Protein AF-A0A2W4CDC0-F1 (afdb_monomer_lite)

Sequence (96 aa):
MQSEDFFTDEQVRDLFMKGLEWIGRIVRGISYFVIALLLIRINSYGLPNATYLAIAIGLLGSGSSSARVAQLSIAILLLMAVLPLNMIGAVKVAMR

Foldseek 3Di:
DDDDPPDDPVNVVVVVVVVVVLVVLLVQLVVLLVLQLVLLVLQPPPDVCSNVLSNVLSVLRSDPVSVVVSVVSSVVSVVRSVDPVVVVVVVVVVVD

Radius of gyration: 21.88 Å; chains: 1; bounding box: 42×20×82 Å

Organism: NCBI:txid484088

pLDDT: mean 73.07, std 8.98, range [42.75, 84.31]

Structure (mmCIF, N/CA/C/O backbone):
data_AF-A0A2W4CDC0-F1
#
_entry.id   AF-A0A2W4CDC0-F1
#
loop_
_atom_site.group_PDB
_atom_site.id
_atom_site.type_symbol
_atom_site.label_atom_id
_atom_site.label_alt_id
_atom_site.label_comp_id
_atom_site.label_asym_id
_atom_site.label_entity_id
_atom_site.label_seq_id
_atom_site.pdbx_PDB_ins_code
_atom_site.Cartn_x
_atom_site.Cartn_y
_atom_site.Cartn_z
_atom_site.occupancy
_atom_site.B_iso_or_equiv
_atom_site.auth_seq_id
_atom_site.auth_comp_id
_atom_site.auth_asym_id
_atom_site.auth_atom_id
_atom_site.pdbx_PDB_model_num
ATOM 1 N N . MET A 1 1 ? 25.257 5.155 -47.865 1.00 42.75 1 MET A N 1
ATOM 2 C CA . MET A 1 1 ? 24.438 5.917 -46.902 1.00 42.75 1 MET A CA 1
ATOM 3 C C . MET A 1 1 ? 23.924 4.882 -45.916 1.00 42.75 1 MET A C 1
ATOM 5 O O . MET A 1 1 ? 23.170 4.014 -46.323 1.00 42.75 1 MET A O 1
ATOM 9 N N . GLN A 1 2 ? 24.537 4.830 -44.732 1.00 48.94 2 GLN A N 1
ATOM 10 C CA . GLN A 1 2 ? 24.441 3.735 -43.765 1.00 48.94 2 GLN A CA 1
ATOM 11 C C . GLN A 1 2 ? 23.448 4.150 -42.681 1.00 48.94 2 GLN A C 1
ATOM 13 O O . GLN A 1 2 ? 23.780 4.895 -41.766 1.00 48.94 2 GLN A O 1
ATOM 18 N N . SER A 1 3 ? 22.210 3.721 -42.845 1.00 63.00 3 SER A N 1
ATOM 19 C CA . SER A 1 3 ? 21.139 3.881 -41.872 1.00 63.00 3 SER A CA 1
ATOM 20 C C . SER A 1 3 ? 20.328 2.603 -41.964 1.00 63.00 3 SER A C 1
ATOM 22 O O . SER A 1 3 ? 19.730 2.422 -43.017 1.00 63.00 3 SER A O 1
ATOM 24 N N . GLU A 1 4 ? 20.403 1.720 -40.954 1.00 54.19 4 GLU A N 1
ATOM 25 C CA . GLU A 1 4 ? 19.300 0.819 -40.533 1.00 54.19 4 GLU A CA 1
ATOM 26 C C . GLU A 1 4 ? 19.635 -0.251 -39.469 1.00 54.19 4 GLU A C 1
ATOM 28 O O . GLU A 1 4 ? 18.705 -0.860 -38.964 1.00 54.19 4 GLU A O 1
ATOM 33 N N . ASP A 1 5 ? 20.871 -0.387 -38.969 1.00 59.94 5 ASP A N 1
ATOM 34 C CA . ASP A 1 5 ? 21.168 -1.287 -37.823 1.00 59.94 5 ASP A CA 1
ATOM 35 C C . ASP A 1 5 ? 21.340 -0.530 -36.490 1.00 59.94 5 ASP A C 1
ATOM 37 O O . ASP A 1 5 ? 22.297 -0.731 -35.743 1.00 59.94 5 ASP A O 1
ATOM 41 N N . PHE A 1 6 ? 20.447 0.421 -36.194 1.00 61.19 6 PHE A N 1
ATOM 42 C CA . PHE A 1 6 ? 20.598 1.303 -35.022 1.00 61.19 6 PHE A CA 1
ATOM 43 C C . PHE A 1 6 ? 20.095 0.689 -33.698 1.00 61.19 6 PHE A C 1
ATOM 45 O O . PHE A 1 6 ? 20.370 1.236 -32.634 1.00 61.19 6 PHE A O 1
ATOM 52 N N . PHE A 1 7 ? 19.410 -0.461 -33.742 1.00 63.88 7 PHE A N 1
ATOM 53 C CA . PHE A 1 7 ? 19.050 -1.263 -32.568 1.00 63.88 7 PHE A CA 1
ATOM 54 C C . PHE A 1 7 ? 19.293 -2.743 -32.867 1.00 63.88 7 PHE A C 1
ATOM 56 O O . PHE A 1 7 ? 18.622 -3.328 -33.709 1.00 63.88 7 PHE A O 1
ATOM 63 N N . THR A 1 8 ? 20.254 -3.358 -32.181 1.00 78.81 8 THR A N 1
ATOM 64 C CA . THR A 1 8 ? 20.524 -4.800 -32.300 1.00 78.81 8 THR A CA 1
ATOM 65 C C . THR A 1 8 ? 19.405 -5.592 -31.614 1.00 78.81 8 THR A C 1
ATOM 67 O O . THR A 1 8 ? 18.919 -5.163 -30.566 1.00 78.81 8 THR A O 1
ATOM 70 N N . ASP A 1 9 ? 19.028 -6.768 -32.129 1.00 80.00 9 ASP A N 1
ATOM 71 C CA . ASP A 1 9 ? 17.986 -7.629 -31.528 1.00 80.00 9 ASP A CA 1
ATOM 72 C C . ASP A 1 9 ? 18.226 -7.912 -30.033 1.00 80.00 9 ASP A C 1
ATOM 74 O O . ASP A 1 9 ? 17.288 -8.013 -29.239 1.00 80.00 9 ASP A O 1
ATOM 78 N N . GLU A 1 10 ? 19.493 -7.971 -29.614 1.00 81.12 10 GLU A N 1
ATOM 79 C CA . GLU A 1 10 ? 19.875 -8.097 -28.206 1.00 81.12 10 GLU A CA 1
ATOM 80 C C . GLU A 1 10 ? 19.475 -6.882 -27.356 1.00 81.12 10 GLU A C 1
ATOM 82 O O . GLU A 1 10 ? 19.006 -7.058 -26.232 1.00 81.12 10 GLU A O 1
ATOM 87 N N . GLN A 1 11 ? 19.594 -5.658 -27.881 1.00 78.75 11 GLN A N 1
ATOM 88 C CA . GLN A 1 11 ? 19.177 -4.438 -27.181 1.00 78.75 11 GLN A CA 1
ATOM 89 C C . GLN A 1 11 ? 17.657 -4.376 -27.034 1.00 78.75 11 GLN A C 1
ATOM 91 O O . GLN A 1 11 ? 17.153 -4.008 -25.973 1.00 78.75 11 GLN A O 1
ATOM 96 N N . VAL A 1 12 ? 16.921 -4.779 -28.075 1.00 81.56 12 VAL A N 1
ATOM 97 C CA . VAL A 1 12 ? 15.455 -4.876 -28.024 1.00 81.56 12 VAL A CA 1
ATOM 98 C C . VAL A 1 12 ? 15.038 -5.896 -26.966 1.00 81.56 12 VAL A C 1
ATOM 100 O O . VAL A 1 12 ? 14.155 -5.619 -26.153 1.00 81.56 12 VAL A O 1
ATOM 103 N N . ARG A 1 13 ? 15.714 -7.050 -26.911 1.00 83.06 13 ARG A N 1
ATOM 104 C CA . ARG A 1 13 ? 15.432 -8.096 -25.921 1.00 83.06 13 ARG A CA 1
ATOM 105 C C . ARG A 1 13 ? 15.764 -7.658 -24.494 1.00 83.06 13 ARG A C 1
ATOM 107 O O . ARG A 1 13 ? 14.983 -7.941 -23.589 1.00 83.06 13 ARG A O 1
ATOM 114 N N . ASP A 1 14 ? 16.873 -6.952 -24.286 1.00 84.25 14 ASP A N 1
ATOM 115 C CA . ASP A 1 14 ? 17.262 -6.419 -22.973 1.00 84.25 14 ASP A CA 1
ATOM 116 C C . ASP A 1 14 ? 16.293 -5.327 -22.489 1.00 84.25 14 ASP A C 1
ATOM 118 O O . ASP A 1 14 ? 15.870 -5.332 -21.332 1.00 84.25 14 ASP A O 1
ATOM 122 N N . LEU A 1 15 ? 15.844 -4.439 -23.383 1.00 82.44 15 LEU A N 1
ATOM 123 C CA . LEU A 1 15 ? 14.804 -3.450 -23.078 1.00 82.44 15 LEU A CA 1
ATOM 124 C C . LEU A 1 15 ? 13.471 -4.112 -22.728 1.00 82.44 15 LEU A C 1
ATOM 126 O O . LEU A 1 15 ? 12.811 -3.689 -21.778 1.00 82.44 15 LEU A O 1
ATOM 130 N N . PHE A 1 16 ? 13.086 -5.160 -23.456 1.00 84.31 16 PHE A N 1
ATOM 131 C CA . PHE A 1 16 ? 11.850 -5.890 -23.191 1.00 84.31 16 PHE A CA 1
ATOM 132 C C . PHE A 1 16 ? 11.903 -6.624 -21.844 1.00 84.31 16 PHE A C 1
ATOM 134 O O . PHE A 1 16 ? 10.965 -6.531 -21.052 1.00 84.31 16 PHE A O 1
ATOM 141 N N . MET A 1 17 ? 13.025 -7.287 -21.541 1.00 83.12 17 MET A N 1
ATOM 142 C CA . MET A 1 17 ? 13.265 -7.964 -20.260 1.00 83.12 17 MET A CA 1
ATOM 143 C C . MET A 1 17 ? 13.254 -6.974 -19.092 1.00 83.12 17 MET A C 1
ATOM 145 O O . MET A 1 17 ? 12.548 -7.193 -18.108 1.00 83.12 17 MET A O 1
ATOM 149 N N . LYS A 1 18 ? 13.949 -5.837 -19.227 1.00 79.06 18 LYS A N 1
ATOM 150 C CA . LYS A 1 18 ? 13.895 -4.752 -18.239 1.00 79.06 18 LYS A CA 1
ATOM 151 C C . LYS A 1 18 ? 12.467 -4.235 -18.083 1.00 79.06 18 LYS A C 1
ATOM 153 O O . LYS A 1 18 ? 11.978 -4.153 -16.962 1.00 79.06 18 LYS A O 1
ATOM 158 N N . GLY A 1 19 ? 11.761 -3.948 -19.175 1.00 78.06 19 GLY A N 1
ATOM 159 C CA . GLY A 1 19 ? 10.365 -3.502 -19.144 1.00 78.06 19 GLY A CA 1
ATOM 160 C C . GLY A 1 19 ? 9.454 -4.449 -18.355 1.00 78.06 19 GLY A C 1
ATOM 161 O O . GLY A 1 19 ? 8.671 -4.000 -17.519 1.00 78.06 19 GLY A O 1
ATOM 162 N N . LEU A 1 20 ? 9.623 -5.759 -18.535 1.00 79.94 20 LEU A N 1
ATOM 163 C CA . LEU A 1 20 ? 8.906 -6.801 -17.794 1.00 79.94 20 LEU A CA 1
ATOM 164 C C . LEU A 1 20 ? 9.180 -6.764 -16.282 1.00 79.94 20 LEU A C 1
ATOM 166 O O . LEU A 1 20 ? 8.244 -6.855 -15.483 1.00 79.94 20 LEU A O 1
ATOM 170 N N . GLU A 1 21 ? 10.433 -6.563 -15.868 1.00 75.88 21 GLU A N 1
ATOM 171 C CA . GLU A 1 21 ? 10.772 -6.402 -14.448 1.00 75.88 21 GLU A CA 1
ATOM 172 C C . GLU A 1 21 ? 10.119 -5.157 -13.832 1.00 75.88 21 GLU A C 1
ATOM 174 O O . GLU A 1 21 ? 9.635 -5.192 -12.694 1.00 75.88 21 GLU A O 1
ATOM 179 N N . TRP A 1 22 ? 10.074 -4.053 -14.581 1.00 75.94 22 TRP A N 1
ATOM 180 C CA . TRP A 1 22 ? 9.417 -2.820 -14.149 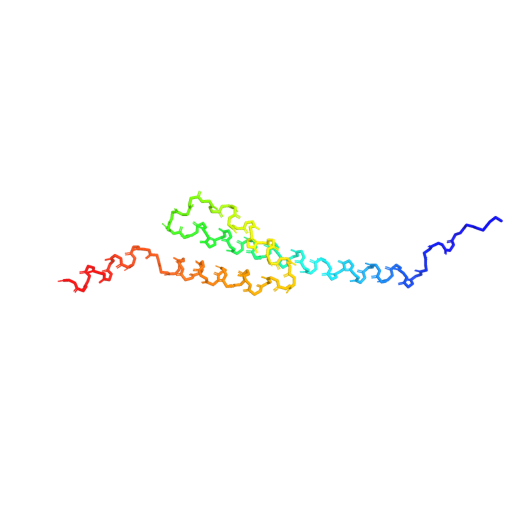1.00 75.94 22 TRP A CA 1
ATOM 181 C C . TRP A 1 22 ? 7.903 -2.997 -14.013 1.00 75.94 22 TRP A C 1
ATOM 183 O O . TRP A 1 22 ? 7.333 -2.549 -13.017 1.00 75.94 22 TRP A O 1
ATOM 193 N N . ILE A 1 23 ? 7.262 -3.717 -14.938 1.00 79.62 23 ILE A N 1
ATOM 194 C CA . ILE A 1 23 ? 5.836 -4.063 -14.845 1.00 79.62 23 ILE A CA 1
ATOM 195 C C . ILE A 1 23 ? 5.562 -4.842 -13.556 1.00 79.62 23 ILE A C 1
ATOM 197 O O . ILE A 1 23 ? 4.645 -4.493 -12.811 1.00 79.62 23 ILE A O 1
ATOM 201 N N . GLY A 1 24 ? 6.395 -5.836 -13.232 1.00 77.00 24 GLY A N 1
ATOM 202 C CA . GLY A 1 24 ? 6.266 -6.596 -11.987 1.00 77.00 24 GLY A CA 1
ATOM 203 C C . GLY A 1 24 ? 6.326 -5.713 -10.735 1.00 77.00 24 GLY A C 1
ATOM 204 O O . GLY A 1 24 ? 5.545 -5.904 -9.800 1.00 77.00 24 GLY A O 1
ATOM 205 N N . ARG A 1 25 ? 7.203 -4.701 -10.723 1.00 77.69 25 ARG A N 1
ATOM 206 C CA . ARG A 1 25 ? 7.321 -3.731 -9.616 1.00 77.69 25 ARG A CA 1
ATOM 207 C C . ARG A 1 25 ? 6.106 -2.807 -9.514 1.00 77.69 25 ARG A C 1
ATOM 209 O O . ARG A 1 25 ? 5.626 -2.562 -8.407 1.00 77.69 25 ARG A O 1
ATOM 216 N N . ILE A 1 26 ? 5.589 -2.341 -10.651 1.00 79.88 26 ILE A N 1
ATOM 217 C CA . ILE A 1 26 ? 4.405 -1.474 -10.722 1.00 79.88 26 ILE A CA 1
ATOM 218 C C . ILE A 1 26 ? 3.166 -2.220 -10.222 1.00 79.88 26 ILE A C 1
ATOM 220 O O . ILE A 1 26 ? 2.476 -1.723 -9.332 1.00 79.88 26 ILE A O 1
ATOM 224 N N . VAL A 1 27 ? 2.924 -3.437 -10.720 1.00 81.25 27 VAL A N 1
ATOM 225 C CA . VAL A 1 27 ? 1.795 -4.278 -10.289 1.00 81.25 27 VAL A CA 1
ATOM 226 C C . VAL A 1 27 ? 1.857 -4.523 -8.784 1.00 81.25 27 VAL A C 1
ATOM 228 O O . VAL A 1 27 ? 0.849 -4.381 -8.099 1.00 81.25 27 VAL A O 1
ATOM 231 N N . ARG A 1 28 ? 3.046 -4.794 -8.231 1.00 78.12 28 ARG A N 1
ATOM 232 C CA . ARG A 1 28 ? 3.229 -4.956 -6.780 1.00 78.12 28 ARG A CA 1
ATOM 233 C C . ARG A 1 28 ? 2.845 -3.706 -5.986 1.00 78.12 28 ARG A C 1
ATOM 235 O O . ARG A 1 28 ? 2.172 -3.822 -4.965 1.00 78.12 28 ARG A O 1
ATOM 242 N N . GLY A 1 29 ? 3.258 -2.526 -6.448 1.00 76.88 29 GLY A N 1
ATOM 243 C CA . GLY A 1 29 ? 2.889 -1.251 -5.827 1.00 76.88 29 GLY A CA 1
ATOM 244 C C . GLY A 1 29 ? 1.380 -1.003 -5.855 1.00 76.88 29 GLY A C 1
ATOM 245 O O . GLY A 1 29 ? 0.799 -0.636 -4.833 1.00 76.88 29 GLY A O 1
ATOM 246 N N . ILE A 1 30 ? 0.732 -1.286 -6.990 1.00 82.62 30 ILE A N 1
ATOM 247 C CA . ILE A 1 30 ? -0.727 -1.181 -7.146 1.00 82.62 30 ILE A CA 1
ATOM 248 C C . ILE A 1 30 ? -1.442 -2.145 -6.193 1.00 82.62 30 ILE A C 1
ATOM 250 O O . ILE A 1 30 ? -2.366 -1.736 -5.493 1.00 82.62 30 ILE A O 1
ATOM 254 N N . SER A 1 31 ? -0.997 -3.398 -6.093 1.00 79.06 31 SER A N 1
ATOM 255 C CA . SER A 1 31 ? -1.587 -4.378 -5.174 1.00 79.06 31 SER A CA 1
ATOM 256 C C . SER A 1 31 ? -1.523 -3.909 -3.720 1.00 79.06 31 SER A C 1
ATOM 258 O O . SER A 1 31 ? -2.517 -3.984 -2.999 1.00 79.06 31 SER A O 1
ATOM 260 N N . TYR A 1 32 ? -0.383 -3.368 -3.285 1.00 80.19 32 TYR A N 1
ATOM 261 C CA . TYR A 1 32 ? -0.241 -2.831 -1.930 1.00 80.19 32 TYR A CA 1
ATOM 262 C C . TYR A 1 32 ? -1.089 -1.583 -1.689 1.00 80.19 32 TYR A C 1
ATOM 264 O O . TYR A 1 32 ? -1.680 -1.457 -0.618 1.00 80.19 32 TYR A O 1
ATOM 272 N N . PHE A 1 33 ? -1.210 -0.704 -2.686 1.00 79.31 33 PHE A N 1
ATOM 273 C CA . PHE A 1 33 ? -2.123 0.435 -2.638 1.00 79.31 33 PHE A CA 1
ATOM 274 C C . PHE A 1 33 ? -3.574 -0.016 -2.432 1.00 79.31 33 PHE A C 1
ATOM 276 O O . PHE A 1 33 ? -4.251 0.476 -1.531 1.00 79.31 33 PHE A O 1
ATOM 283 N N . VAL A 1 34 ? -4.040 -0.981 -3.230 1.00 83.19 34 VAL A N 1
ATOM 284 C CA . VAL A 1 34 ? -5.415 -1.495 -3.164 1.00 83.19 34 VAL A CA 1
ATOM 285 C C . VAL A 1 34 ? -5.691 -2.154 -1.813 1.00 83.19 34 VAL A C 1
ATOM 287 O O . VAL A 1 34 ? -6.710 -1.859 -1.193 1.00 83.19 34 VAL A O 1
ATOM 290 N N . ILE A 1 35 ? -4.774 -2.992 -1.315 1.00 82.19 35 ILE A N 1
ATOM 291 C CA . ILE A 1 35 ? -4.914 -3.646 -0.004 1.00 82.19 35 ILE A CA 1
ATOM 292 C C . ILE A 1 35 ? -4.967 -2.605 1.119 1.00 82.19 35 ILE A C 1
ATOM 294 O O . ILE A 1 35 ? -5.847 -2.671 1.977 1.00 82.19 35 ILE A O 1
ATOM 298 N N . ALA A 1 36 ? -4.060 -1.625 1.108 1.00 80.38 36 ALA A N 1
ATOM 299 C CA . ALA A 1 36 ? -4.047 -0.559 2.102 1.00 80.38 36 ALA A CA 1
ATOM 300 C C . ALA A 1 36 ? -5.343 0.259 2.064 1.00 80.38 36 ALA A C 1
ATOM 302 O O . ALA A 1 36 ? -5.919 0.546 3.110 1.00 80.38 36 ALA A O 1
ATOM 303 N N . LEU A 1 37 ? -5.838 0.588 0.869 1.00 78.31 37 LEU A N 1
ATOM 304 C CA . LEU A 1 37 ? -7.075 1.340 0.696 1.00 78.31 37 LEU A CA 1
ATOM 305 C C . LEU A 1 37 ? -8.293 0.558 1.204 1.00 78.31 37 LEU A C 1
ATOM 307 O O . LEU A 1 37 ? -9.118 1.127 1.914 1.00 78.31 37 LEU A O 1
ATOM 311 N N . LEU A 1 38 ? -8.388 -0.741 0.908 1.00 80.06 38 LEU A N 1
ATOM 312 C CA . LEU A 1 38 ? -9.452 -1.605 1.432 1.00 80.06 38 LEU A CA 1
ATOM 313 C C . LEU A 1 38 ? -9.415 -1.682 2.959 1.00 80.06 38 LEU A C 1
ATOM 315 O O . LEU A 1 38 ? -10.438 -1.463 3.607 1.00 80.06 38 LEU A O 1
ATOM 319 N N . LEU A 1 39 ? -8.236 -1.924 3.536 1.00 77.69 39 LEU A N 1
ATOM 320 C CA . LEU A 1 39 ? -8.068 -1.986 4.985 1.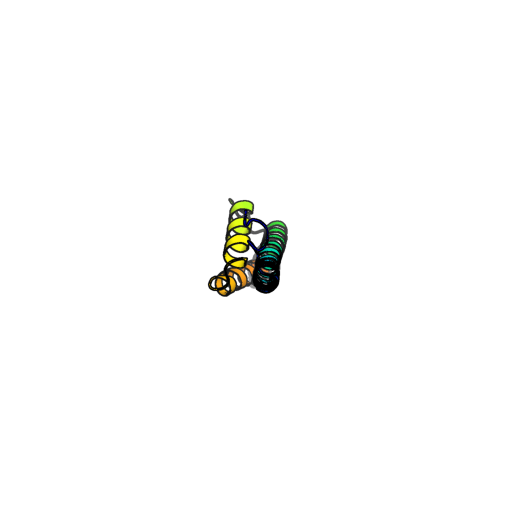00 77.69 39 LEU A CA 1
ATOM 321 C C . LEU A 1 39 ? -8.457 -0.672 5.651 1.00 77.69 39 LEU A C 1
ATOM 323 O O . LEU A 1 39 ? -9.211 -0.684 6.614 1.00 77.69 39 LEU A O 1
ATOM 327 N N . ILE A 1 40 ? -8.010 0.462 5.115 1.00 79.69 40 ILE A N 1
ATOM 328 C CA . ILE A 1 40 ? -8.348 1.783 5.649 1.00 79.69 40 ILE A CA 1
ATOM 329 C C . ILE A 1 40 ? -9.852 2.067 5.550 1.00 79.69 40 ILE A C 1
ATOM 331 O O . ILE A 1 40 ? -10.408 2.683 6.453 1.00 79.69 40 ILE A O 1
ATOM 335 N N . ARG A 1 41 ? -10.526 1.618 4.483 1.00 73.25 41 ARG A N 1
ATOM 336 C CA . ARG A 1 41 ? -11.977 1.810 4.312 1.00 73.25 41 ARG A CA 1
ATOM 337 C C . ARG A 1 41 ? -12.807 0.973 5.284 1.00 73.25 41 ARG A C 1
ATOM 339 O O . ARG A 1 41 ? -13.880 1.417 5.674 1.00 73.25 41 ARG A O 1
ATOM 346 N N . ILE A 1 42 ? -12.318 -0.205 5.664 1.00 72.25 42 ILE A N 1
ATOM 347 C CA . ILE A 1 42 ? -12.947 -1.070 6.674 1.00 72.25 42 ILE A CA 1
ATOM 348 C C . ILE A 1 42 ? -12.612 -0.583 8.094 1.00 72.25 42 ILE A C 1
ATOM 350 O O . ILE A 1 42 ? -13.390 -0.765 9.029 1.00 72.25 42 ILE A O 1
ATOM 354 N N . ASN A 1 43 ? -11.456 0.056 8.261 1.00 70.81 43 ASN A N 1
ATOM 355 C CA . ASN A 1 43 ? -10.951 0.484 9.552 1.00 70.81 43 ASN A CA 1
ATOM 356 C C . ASN A 1 43 ? -11.806 1.615 10.156 1.00 70.81 43 ASN A C 1
ATOM 358 O O . ASN A 1 43 ? -11.935 2.705 9.602 1.00 70.81 43 ASN A O 1
ATOM 362 N N . SER A 1 44 ? -12.372 1.358 11.337 1.00 61.38 44 SER A N 1
ATOM 363 C CA . SER A 1 44 ? -13.266 2.282 12.049 1.00 61.38 44 SER A CA 1
ATOM 364 C C . SER A 1 44 ? -12.532 3.362 12.858 1.00 61.38 44 SER A C 1
ATOM 366 O O . SER A 1 44 ? -13.179 4.179 13.506 1.00 61.38 44 SER A O 1
ATOM 368 N N . TYR A 1 45 ? -11.194 3.386 12.840 1.00 60.91 45 TYR A N 1
ATOM 369 C CA . TYR A 1 45 ? -10.371 4.293 13.654 1.00 60.91 45 TYR A CA 1
ATOM 370 C C . TYR A 1 45 ? -10.392 5.776 13.218 1.00 60.91 45 TYR A C 1
ATOM 372 O O . TYR A 1 45 ? -9.684 6.584 13.811 1.00 60.91 45 TYR A O 1
ATOM 380 N N . GLY A 1 46 ? -11.195 6.170 12.222 1.00 61.00 46 GLY A N 1
ATOM 381 C CA . GLY A 1 46 ? -11.378 7.584 11.866 1.00 61.00 46 GLY A CA 1
ATOM 382 C C . GLY A 1 46 ? -10.081 8.275 11.428 1.00 61.00 46 GLY A C 1
ATOM 383 O O . GLY A 1 46 ? -9.741 9.343 11.930 1.00 61.00 46 GLY A O 1
ATOM 384 N N . LEU A 1 47 ? -9.325 7.655 10.515 1.00 68.94 47 LEU A N 1
ATOM 385 C CA . LEU A 1 47 ? -8.060 8.212 10.029 1.00 68.94 47 LEU A CA 1
ATOM 386 C C . LEU A 1 47 ? -8.309 9.496 9.206 1.00 68.94 47 LEU A C 1
ATOM 388 O O . LEU A 1 47 ? -8.939 9.412 8.149 1.00 68.94 47 LEU A O 1
ATOM 392 N N . PRO A 1 48 ? -7.770 10.666 9.610 1.00 64.62 48 PRO A N 1
ATOM 393 C CA . PRO A 1 48 ? -8.081 11.953 8.976 1.00 64.62 48 PRO A CA 1
ATOM 394 C C . PRO A 1 48 ? -7.584 12.069 7.526 1.00 64.62 48 PRO A C 1
ATOM 396 O O . PRO A 1 48 ? -8.135 12.845 6.758 1.00 64.62 48 PRO A O 1
ATOM 399 N N . ASN A 1 49 ? -6.574 11.282 7.129 1.00 71.31 49 ASN A N 1
ATOM 400 C CA . ASN A 1 49 ? -5.945 11.329 5.800 1.00 71.31 49 ASN A CA 1
ATOM 401 C C . ASN A 1 49 ? -5.756 9.928 5.184 1.00 71.31 49 ASN A C 1
ATOM 403 O O . ASN A 1 49 ? -4.697 9.592 4.650 1.00 71.31 49 ASN A O 1
ATOM 407 N N . ALA A 1 50 ? -6.804 9.107 5.264 1.00 70.50 50 ALA A N 1
ATOM 408 C CA . ALA A 1 50 ? -6.890 7.745 4.730 1.00 70.50 50 ALA A CA 1
ATOM 409 C C . ALA A 1 50 ? -6.293 7.561 3.316 1.00 70.50 50 ALA A C 1
ATOM 411 O O . ALA A 1 50 ? -5.489 6.660 3.078 1.00 70.50 50 ALA A O 1
ATOM 412 N N . THR A 1 51 ? -6.659 8.435 2.377 1.00 72.44 51 THR A N 1
ATOM 413 C CA . THR A 1 51 ? -6.254 8.320 0.968 1.00 72.44 51 THR A CA 1
ATOM 414 C C . THR A 1 51 ? -4.757 8.567 0.774 1.00 72.44 51 THR A C 1
ATOM 416 O O . THR A 1 51 ? -4.099 7.813 0.062 1.00 72.44 51 THR A O 1
ATOM 419 N N . TYR A 1 52 ? -4.192 9.574 1.446 1.00 75.69 52 TYR A N 1
ATOM 420 C CA . TYR A 1 52 ? -2.759 9.880 1.363 1.00 75.69 52 TYR A CA 1
ATOM 421 C C . TYR A 1 52 ? -1.897 8.759 1.951 1.00 75.69 52 TYR A C 1
ATOM 423 O O . TYR A 1 52 ? -0.842 8.442 1.403 1.00 75.69 52 TYR A O 1
ATOM 431 N N . LEU A 1 53 ? -2.369 8.113 3.023 1.00 77.25 53 LEU A N 1
ATOM 432 C CA . LEU A 1 53 ? -1.687 6.969 3.625 1.00 77.25 53 LEU A CA 1
ATOM 433 C C . LEU A 1 53 ? -1.656 5.766 2.671 1.00 77.25 53 LEU A C 1
ATOM 435 O O . LEU A 1 53 ? -0.608 5.146 2.501 1.00 77.25 53 LEU A O 1
ATOM 439 N N . ALA A 1 54 ? -2.775 5.473 1.999 1.00 78.38 54 ALA A N 1
ATOM 440 C CA . ALA A 1 54 ? -2.824 4.420 0.988 1.00 78.38 54 ALA A CA 1
ATOM 441 C C . ALA A 1 54 ? -1.828 4.693 -0.151 1.00 78.38 54 ALA A C 1
ATOM 443 O O . ALA A 1 54 ? -1.056 3.803 -0.506 1.00 78.38 54 ALA A O 1
ATOM 444 N N . ILE A 1 55 ? -1.788 5.930 -0.670 1.00 78.44 55 ILE A N 1
ATOM 445 C CA . ILE A 1 55 ? -0.851 6.345 -1.731 1.00 78.44 55 ILE A CA 1
ATOM 446 C C . ILE A 1 55 ? 0.602 6.156 -1.279 1.00 78.44 55 ILE A C 1
ATOM 448 O O . ILE A 1 55 ? 1.401 5.577 -2.015 1.00 78.44 55 ILE A O 1
ATOM 452 N N . ALA A 1 56 ? 0.944 6.581 -0.059 1.00 78.12 56 ALA A N 1
ATOM 453 C CA . ALA A 1 56 ? 2.286 6.414 0.494 1.00 78.12 56 ALA A CA 1
ATOM 454 C C . ALA A 1 56 ? 2.691 4.933 0.601 1.00 78.12 56 ALA A C 1
ATOM 456 O O . ALA A 1 56 ? 3.805 4.572 0.225 1.00 78.12 56 ALA A O 1
ATOM 457 N N . ILE A 1 57 ? 1.780 4.058 1.045 1.00 80.69 57 ILE A N 1
ATOM 458 C CA . ILE A 1 57 ? 2.022 2.609 1.133 1.00 80.69 57 ILE A CA 1
ATOM 459 C C . ILE A 1 57 ? 2.193 1.991 -0.262 1.00 80.69 57 ILE A C 1
ATOM 461 O O . ILE A 1 57 ? 3.089 1.171 -0.462 1.00 80.69 57 ILE A O 1
ATOM 465 N N . GLY A 1 58 ? 1.392 2.415 -1.242 1.00 75.50 58 GLY A N 1
ATOM 466 C CA . GLY A 1 58 ? 1.521 1.989 -2.637 1.00 75.50 58 GLY A CA 1
ATOM 467 C C . GLY A 1 58 ? 2.870 2.362 -3.254 1.00 75.50 58 GLY A C 1
ATOM 468 O O . GLY A 1 58 ? 3.545 1.517 -3.848 1.00 75.50 58 GLY A O 1
ATOM 469 N N . LEU A 1 59 ? 3.307 3.609 -3.051 1.00 77.81 59 LEU A N 1
ATOM 470 C CA . LEU A 1 59 ? 4.606 4.096 -3.524 1.00 77.81 59 LEU A CA 1
ATOM 471 C C . LEU A 1 59 ? 5.766 3.361 -2.844 1.00 77.81 59 LEU A C 1
ATOM 473 O O . LEU A 1 59 ? 6.643 2.843 -3.537 1.00 77.81 59 LEU A O 1
ATOM 477 N N . LEU A 1 60 ? 5.733 3.215 -1.514 1.00 75.81 60 LEU A N 1
ATOM 478 C CA . LEU A 1 60 ? 6.715 2.417 -0.766 1.00 75.81 60 LEU A CA 1
ATOM 479 C C . LEU A 1 60 ? 6.732 0.951 -1.221 1.00 75.81 60 LEU A C 1
ATOM 481 O O . LEU A 1 60 ? 7.783 0.312 -1.220 1.00 75.81 60 LEU A O 1
ATOM 485 N N . GLY A 1 61 ? 5.580 0.438 -1.642 1.00 68.94 61 GLY A N 1
ATOM 486 C CA . GLY A 1 61 ? 5.383 -0.906 -2.159 1.00 68.94 61 GLY A CA 1
ATOM 487 C C . GLY A 1 61 ? 6.003 -1.174 -3.535 1.00 68.94 61 GLY A C 1
ATOM 488 O O . GLY A 1 61 ? 6.478 -2.288 -3.787 1.00 68.94 61 GLY A O 1
ATOM 489 N N . SER A 1 62 ? 6.025 -0.155 -4.402 1.00 72.31 62 SER A N 1
ATOM 490 C CA . SER A 1 62 ? 6.693 -0.204 -5.713 1.00 72.31 62 SER A CA 1
ATOM 491 C C . SER A 1 62 ? 8.223 -0.208 -5.602 1.00 72.31 62 SER A C 1
ATOM 493 O O . SER A 1 62 ? 8.914 -0.776 -6.450 1.00 72.31 62 SER A O 1
ATOM 495 N N . GLY A 1 63 ? 8.764 0.364 -4.520 1.00 77.38 63 GLY A N 1
ATOM 496 C CA . GLY A 1 63 ? 10.192 0.338 -4.220 1.00 77.38 63 GLY A CA 1
ATOM 497 C C . GLY A 1 63 ? 10.657 -1.041 -3.740 1.00 77.38 63 GLY A C 1
ATOM 498 O O . GLY A 1 63 ? 10.090 -1.623 -2.816 1.00 77.38 63 GLY A O 1
ATOM 499 N N . SER A 1 64 ? 11.735 -1.573 -4.327 1.00 63.03 64 SER A N 1
ATOM 500 C CA . SER A 1 64 ? 12.270 -2.889 -3.934 1.00 63.03 64 SER A CA 1
ATOM 501 C C . SER A 1 64 ? 12.874 -2.891 -2.521 1.00 63.03 64 SER A C 1
ATOM 503 O O . SER A 1 64 ? 12.767 -3.893 -1.819 1.00 63.03 64 SER A O 1
ATOM 505 N N . SER A 1 65 ? 13.475 -1.773 -2.091 1.00 66.56 65 SER A N 1
ATOM 506 C CA . SER A 1 65 ? 14.095 -1.625 -0.761 1.00 66.56 65 SER A CA 1
ATOM 507 C C . SER A 1 65 ? 13.065 -1.315 0.340 1.00 66.56 65 SER A C 1
ATOM 509 O O . SER A 1 65 ? 13.134 -1.846 1.447 1.00 66.56 65 SER A O 1
ATOM 511 N N . SER A 1 66 ? 12.038 -0.522 0.019 1.00 67.31 66 SER A N 1
ATOM 512 C CA . SER A 1 66 ? 10.997 -0.067 0.953 1.00 67.31 66 SER A CA 1
ATOM 513 C C . SER A 1 66 ? 9.801 -1.015 1.091 1.00 67.31 66 SER A C 1
ATOM 515 O O . SER A 1 66 ? 8.916 -0.771 1.912 1.00 67.31 66 SER A O 1
ATOM 517 N N . ALA A 1 67 ? 9.775 -2.122 0.346 1.00 70.75 67 ALA A N 1
ATOM 518 C CA . ALA A 1 67 ? 8.665 -3.073 0.362 1.00 70.75 67 ALA A CA 1
ATOM 519 C C . ALA A 1 67 ? 8.377 -3.653 1.758 1.00 70.75 67 ALA A C 1
ATOM 521 O O . ALA A 1 67 ? 7.221 -3.894 2.093 1.00 70.75 67 ALA A O 1
ATOM 522 N N . ARG A 1 68 ? 9.410 -3.824 2.596 1.00 76.12 68 ARG A N 1
ATOM 523 C CA . ARG A 1 68 ? 9.251 -4.281 3.989 1.00 76.12 68 ARG A CA 1
ATOM 524 C C . ARG A 1 68 ? 8.482 -3.273 4.842 1.00 76.12 68 ARG A C 1
ATOM 526 O O . ARG A 1 68 ? 7.671 -3.665 5.672 1.00 76.12 68 ARG A O 1
ATOM 533 N N . VAL A 1 69 ? 8.707 -1.979 4.609 1.00 79.00 69 VAL A N 1
ATOM 534 C CA . VAL A 1 69 ? 8.003 -0.898 5.312 1.00 79.00 69 VAL A CA 1
ATOM 535 C C . VAL A 1 69 ? 6.536 -0.873 4.889 1.00 79.00 69 VAL A C 1
ATOM 537 O O .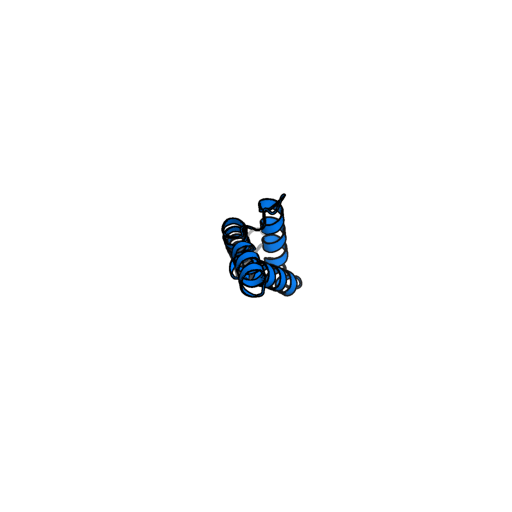 VAL A 1 69 ? 5.663 -0.833 5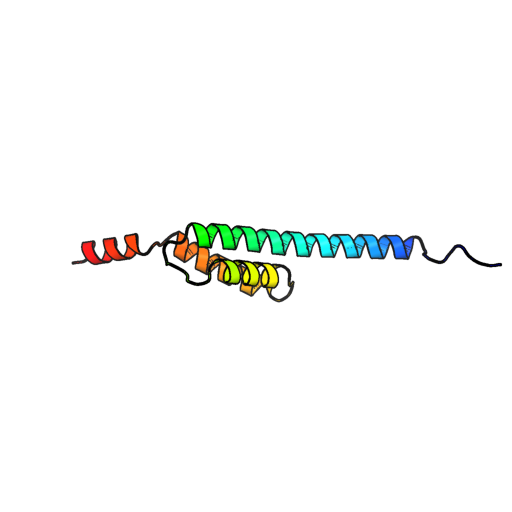.748 1.00 79.00 69 VAL A O 1
ATOM 540 N N . ALA A 1 70 ? 6.255 -1.005 3.587 1.00 75.44 70 ALA A N 1
ATOM 541 C CA . ALA A 1 70 ? 4.884 -1.106 3.082 1.00 75.44 70 ALA A CA 1
ATOM 542 C C . ALA A 1 70 ? 4.136 -2.320 3.664 1.00 75.44 70 ALA A C 1
ATOM 544 O O . ALA A 1 70 ? 2.992 -2.195 4.096 1.00 75.44 70 ALA A O 1
ATOM 545 N N . GLN A 1 71 ? 4.795 -3.481 3.743 1.00 77.50 71 GLN A N 1
ATOM 546 C CA . GLN A 1 71 ? 4.233 -4.683 4.367 1.00 77.50 71 GLN A CA 1
ATOM 547 C C . GLN A 1 71 ? 3.950 -4.487 5.861 1.00 77.50 71 GLN A C 1
ATOM 549 O O . GLN A 1 71 ? 2.884 -4.883 6.327 1.00 77.50 71 GLN A O 1
ATOM 554 N N . LEU A 1 72 ? 4.859 -3.843 6.603 1.00 83.56 72 LEU A N 1
ATOM 555 C CA . LEU A 1 72 ? 4.651 -3.535 8.019 1.00 83.56 72 LEU A CA 1
ATOM 556 C C . LEU A 1 72 ? 3.444 -2.605 8.216 1.00 83.56 72 LEU A C 1
ATOM 558 O O . LEU A 1 72 ? 2.614 -2.851 9.088 1.00 83.56 72 LEU A O 1
ATOM 562 N N . SER A 1 73 ? 3.298 -1.577 7.375 1.00 79.69 73 SER A N 1
ATOM 563 C CA . SER A 1 73 ? 2.131 -0.689 7.404 1.00 79.69 73 SER A CA 1
ATOM 564 C C . SER A 1 73 ? 0.826 -1.435 7.111 1.00 79.69 73 SER A C 1
ATOM 566 O O . SER A 1 73 ? -0.162 -1.222 7.811 1.00 79.69 73 SER A O 1
ATOM 568 N N . ILE A 1 74 ? 0.822 -2.342 6.128 1.00 82.56 74 ILE A N 1
ATOM 569 C CA . ILE A 1 74 ? -0.336 -3.201 5.832 1.00 82.56 74 ILE A CA 1
ATOM 570 C C . ILE A 1 74 ? -0.660 -4.107 7.025 1.00 82.56 74 ILE A C 1
ATOM 572 O O . ILE A 1 74 ? -1.827 -4.227 7.381 1.00 82.56 74 ILE A O 1
ATOM 576 N N . ALA A 1 75 ? 0.341 -4.703 7.676 1.00 84.19 75 ALA A N 1
ATOM 577 C CA . ALA A 1 75 ? 0.132 -5.557 8.845 1.00 84.19 75 ALA A CA 1
ATOM 578 C C . ALA A 1 75 ? -0.500 -4.790 10.020 1.00 84.19 75 ALA A C 1
ATOM 580 O O . ALA A 1 75 ? -1.433 -5.284 10.650 1.00 84.19 75 ALA A O 1
ATOM 581 N N . ILE A 1 76 ? -0.046 -3.560 10.278 1.00 82.50 76 ILE A N 1
ATOM 582 C CA . ILE A 1 76 ? -0.638 -2.687 11.303 1.00 82.50 76 ILE A CA 1
ATOM 583 C C . ILE A 1 76 ? -2.085 -2.332 10.941 1.00 82.50 76 ILE A C 1
ATOM 585 O O . ILE A 1 76 ? -2.974 -2.432 11.786 1.00 82.50 76 ILE A O 1
ATOM 589 N N . LEU A 1 77 ? -2.342 -1.959 9.683 1.00 80.56 77 LEU A N 1
ATOM 590 C CA . LEU A 1 77 ? -3.695 -1.666 9.203 1.00 80.56 77 LEU A CA 1
ATOM 591 C C . LEU A 1 77 ? -4.619 -2.883 9.312 1.00 80.56 77 LEU A C 1
ATOM 593 O O . LEU A 1 77 ? -5.786 -2.729 9.661 1.00 80.56 77 LEU A O 1
ATOM 597 N N . LEU A 1 78 ? -4.095 -4.080 9.054 1.00 81.00 78 LEU A N 1
ATOM 598 C CA . LEU A 1 78 ? -4.822 -5.336 9.185 1.00 81.00 78 LEU A CA 1
ATOM 599 C C . LEU A 1 78 ? -5.178 -5.621 10.647 1.00 81.00 78 LEU A C 1
ATOM 601 O O . LEU A 1 78 ? -6.328 -5.936 10.934 1.00 81.00 78 LEU A O 1
ATOM 605 N N . LEU A 1 79 ? -4.243 -5.427 11.579 1.00 79.50 79 LEU A N 1
ATOM 606 C CA . LEU A 1 79 ? -4.528 -5.544 13.012 1.00 79.50 79 LEU A CA 1
ATOM 607 C C . LEU A 1 79 ? -5.603 -4.552 13.463 1.00 79.50 79 LEU A C 1
ATOM 609 O O . LEU A 1 79 ? -6.522 -4.944 14.172 1.00 79.50 79 LEU A O 1
ATOM 613 N N . MET A 1 80 ? -5.533 -3.296 13.021 1.00 73.00 80 MET A N 1
ATOM 614 C CA . MET A 1 80 ? -6.550 -2.292 13.355 1.00 73.00 80 MET A CA 1
ATOM 615 C C . MET A 1 80 ? -7.921 -2.589 12.735 1.00 73.00 80 MET A C 1
ATOM 617 O O . MET A 1 80 ? -8.944 -2.275 13.337 1.00 73.00 80 MET A O 1
ATOM 621 N N . ALA A 1 81 ? -7.958 -3.189 11.543 1.00 72.94 81 ALA A N 1
ATOM 622 C CA . ALA A 1 81 ? -9.205 -3.606 10.911 1.00 72.94 81 ALA A CA 1
ATOM 623 C C . ALA A 1 81 ? -9.832 -4.825 11.614 1.00 72.94 81 ALA A C 1
ATOM 625 O O . ALA A 1 81 ? -11.052 -4.903 11.717 1.00 72.94 81 ALA A O 1
ATOM 626 N N . VAL A 1 82 ? -9.012 -5.761 12.110 1.00 75.88 82 VAL A N 1
ATOM 627 C CA . VAL A 1 82 ? -9.468 -6.974 12.815 1.00 75.88 82 VAL A CA 1
ATOM 628 C C . VAL A 1 82 ? -9.818 -6.706 14.285 1.00 75.88 82 VAL A C 1
ATOM 630 O O . VAL A 1 82 ? -10.721 -7.349 14.813 1.00 75.88 82 VAL A O 1
ATOM 633 N N . LEU A 1 83 ? -9.159 -5.744 14.940 1.00 71.75 83 LEU A N 1
ATOM 634 C CA . LEU A 1 83 ? -9.454 -5.286 16.306 1.00 71.75 83 LEU A CA 1
ATOM 635 C C . LEU A 1 83 ? -10.046 -3.866 16.299 1.00 71.75 83 LEU A C 1
ATOM 637 O O . LEU A 1 83 ? -9.371 -2.909 16.687 1.00 71.75 83 LEU A O 1
ATOM 641 N N . PRO A 1 84 ? -11.307 -3.698 15.871 1.00 64.69 84 PRO A N 1
ATOM 642 C CA . PRO A 1 84 ? -11.951 -2.398 15.891 1.00 64.69 84 PRO A CA 1
ATOM 643 C C . PRO A 1 84 ? -12.206 -1.923 17.336 1.00 64.69 84 PRO A C 1
ATOM 645 O O . PRO A 1 84 ? -12.448 -2.709 18.256 1.00 64.69 84 PRO A O 1
ATOM 648 N N . LEU A 1 85 ? -12.150 -0.602 17.553 1.00 65.94 85 LEU A N 1
ATOM 649 C CA . LEU A 1 85 ? -12.297 0.043 18.874 1.00 65.94 85 LEU A CA 1
ATOM 650 C C . LEU A 1 85 ? -13.574 -0.361 19.629 1.00 65.94 85 LEU A C 1
ATOM 652 O O . LEU A 1 85 ? -13.594 -0.357 20.861 1.00 65.94 85 LEU A O 1
ATOM 656 N N . ASN A 1 86 ? -14.631 -0.729 18.903 1.00 61.62 86 ASN A N 1
ATOM 657 C CA . ASN A 1 86 ? -15.877 -1.252 19.466 1.00 61.62 86 ASN A CA 1
ATOM 658 C C . ASN A 1 86 ? -15.660 -2.549 20.275 1.00 61.62 86 ASN A C 1
ATOM 660 O O . ASN A 1 86 ? -16.297 -2.724 21.312 1.00 61.62 86 ASN A O 1
ATOM 664 N N . MET A 1 87 ? -14.730 -3.419 19.871 1.00 60.50 87 MET A N 1
ATOM 665 C CA . MET A 1 87 ? -14.392 -4.642 20.605 1.00 60.50 87 MET A CA 1
ATOM 666 C C . MET A 1 87 ? -13.566 -4.344 21.856 1.00 60.50 87 MET A C 1
ATOM 668 O O . MET A 1 87 ? -13.798 -4.943 22.903 1.00 60.50 87 MET A O 1
ATOM 672 N N . ILE A 1 88 ? -12.650 -3.375 21.788 1.00 61.25 88 ILE A N 1
ATOM 673 C CA . ILE A 1 88 ? -11.855 -2.950 22.953 1.00 61.25 88 ILE A CA 1
ATOM 674 C C . ILE A 1 88 ? -12.766 -2.323 24.019 1.00 61.25 88 ILE A C 1
ATOM 676 O O . ILE A 1 88 ? -12.614 -2.597 25.211 1.00 61.25 88 ILE A O 1
ATOM 680 N N . GLY A 1 89 ? -13.759 -1.533 23.596 1.00 60.25 89 GLY A N 1
ATOM 681 C CA . GLY A 1 89 ? -14.803 -1.018 24.481 1.00 60.25 89 GLY A CA 1
ATOM 682 C C . GLY A 1 89 ? 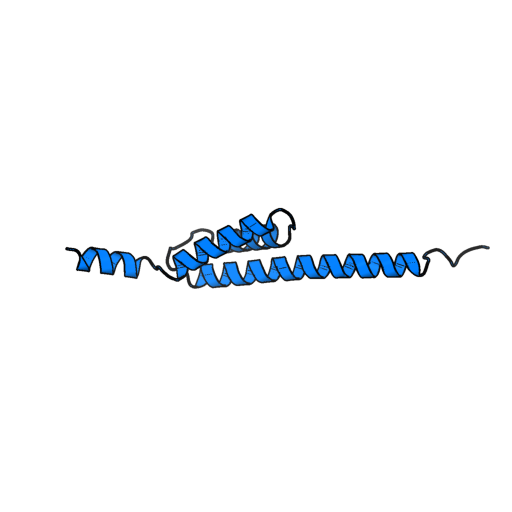-15.607 -2.136 25.150 1.00 60.25 89 GLY A C 1
ATOM 683 O O . GLY A 1 89 ? -15.793 -2.104 26.365 1.00 60.25 89 GLY A O 1
ATOM 684 N N . ALA A 1 90 ? -16.015 -3.155 24.389 1.00 60.44 90 ALA A N 1
ATOM 685 C CA . ALA A 1 90 ? -16.769 -4.294 24.914 1.00 60.44 90 ALA A CA 1
ATOM 686 C C . ALA A 1 90 ? -15.975 -5.110 25.952 1.00 60.44 90 ALA A C 1
ATOM 688 O O . ALA A 1 90 ? -16.519 -5.452 26.999 1.00 60.44 90 ALA A O 1
ATOM 689 N N . VAL A 1 91 ? -14.680 -5.358 25.724 1.00 61.53 91 VAL A N 1
ATOM 690 C CA . VAL A 1 91 ? -13.816 -6.066 26.691 1.00 61.53 91 VAL A CA 1
ATOM 691 C C . VAL A 1 91 ? -13.614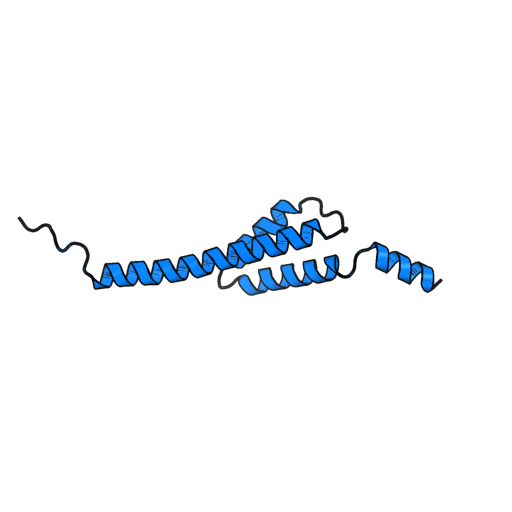 -5.248 27.968 1.00 61.53 91 VAL A C 1
ATOM 693 O O . VAL A 1 91 ? -13.666 -5.796 29.067 1.00 61.53 91 VAL A O 1
ATOM 696 N N . LYS A 1 92 ? -13.438 -3.925 27.851 1.00 63.50 92 LYS A N 1
ATOM 697 C CA . LYS A 1 92 ? -13.296 -3.039 29.016 1.00 63.50 92 LYS A CA 1
ATOM 698 C C . LYS A 1 92 ? -14.568 -2.979 29.866 1.00 63.50 92 LYS A C 1
ATOM 700 O O . LYS A 1 92 ? -14.470 -2.838 31.080 1.00 63.50 92 LYS A O 1
ATOM 705 N N . VAL A 1 93 ? -15.741 -3.072 29.239 1.00 62.38 93 VAL A N 1
ATOM 706 C CA . VAL A 1 93 ? -17.027 -3.167 29.945 1.00 62.38 93 VAL A CA 1
ATOM 707 C C . VAL A 1 93 ? -17.205 -4.549 30.578 1.00 62.38 93 VAL A C 1
ATOM 709 O O . VAL A 1 93 ? -17.663 -4.620 31.706 1.00 62.38 93 VAL A O 1
ATOM 712 N N . ALA A 1 94 ? -16.798 -5.630 29.907 1.00 62.84 94 ALA A N 1
ATOM 713 C CA . ALA A 1 94 ? -16.908 -6.993 30.437 1.00 62.84 94 ALA A CA 1
ATOM 714 C C . ALA A 1 94 ? -15.948 -7.301 31.606 1.00 62.84 94 ALA A C 1
ATOM 716 O O . ALA A 1 94 ? -16.204 -8.221 32.376 1.00 62.84 94 ALA A O 1
ATOM 717 N N . MET A 1 95 ? -14.841 -6.562 31.739 1.00 59.22 95 MET A N 1
ATOM 718 C CA . MET A 1 95 ? -13.896 -6.678 32.864 1.00 59.22 95 MET A CA 1
ATOM 719 C C . MET A 1 95 ? -14.244 -5.797 34.076 1.00 59.22 95 MET A C 1
ATOM 721 O O . MET A 1 95 ? -13.478 -5.780 35.041 1.00 59.22 95 MET A O 1
ATOM 725 N N . ARG A 1 96 ? -15.337 -5.031 34.023 1.00 51.12 96 ARG A N 1
ATOM 726 C CA . ARG A 1 96 ? -15.772 -4.140 35.103 1.00 51.12 96 ARG A CA 1
ATOM 727 C C . ARG A 1 96 ? -16.994 -4.709 35.808 1.00 51.12 96 ARG A C 1
ATOM 729 O O . ARG A 1 96 ? -17.061 -4.515 37.039 1.00 51.12 96 ARG A O 1
#

Secondary structure (DSSP, 8-state):
---S-SS-HHHHHHHHHHHHHHHHHHHHHHHHHHHHHHHHHH--S--TTHHHHHHHHHHHHHSTTTHHHHHHHHHHHHHHHHS-HHHHHHHHHHT-